Protein AF-A0A1Q7T8R7-F1 (afdb_monomer_lite)

Radius of gyration: 14.57 Å; chains: 1; bounding box: 33×24×45 Å

pLDDT: mean 87.61, std 11.41, range [55.28, 97.5]

Sequence (83 aa):
MAYLVVIFGFMGLYLLNAHGTAVHLTWDEALVLSVSSFHGRGFLLQNVTLGDAFVRLAAAEAVLGLLIEVSLISTFTQRFFGK

Structure (mmCIF, N/CA/C/O backbone):
data_AF-A0A1Q7T8R7-F1
#
_entry.id   AF-A0A1Q7T8R7-F1
#
loop_
_atom_site.group_PDB
_atom_site.id
_atom_site.type_symbol
_atom_site.label_atom_id
_atom_site.label_alt_id
_atom_site.label_comp_id
_atom_site.label_asym_id
_atom_site.label_entity_id
_atom_site.label_seq_id
_atom_site.pdbx_PDB_ins_code
_atom_site.Cartn_x
_atom_site.Cartn_y
_ato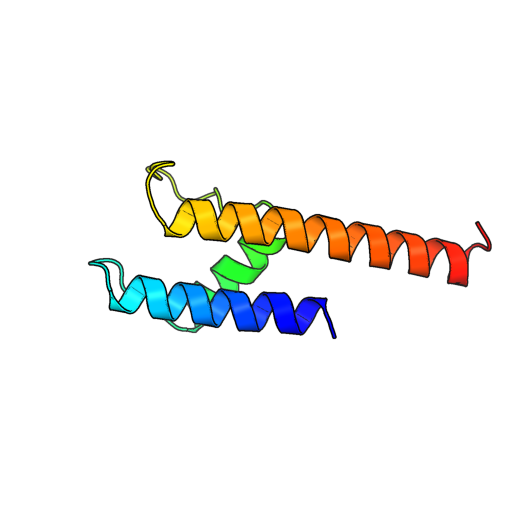m_site.Cartn_z
_atom_site.occupancy
_atom_site.B_iso_or_equiv
_atom_site.auth_seq_id
_atom_site.auth_comp_id
_atom_site.auth_asym_id
_atom_site.auth_atom_id
_atom_site.pdbx_PDB_model_num
ATOM 1 N N . MET A 1 1 ? -12.723 -7.372 3.618 1.00 86.81 1 MET A N 1
ATOM 2 C CA . MET A 1 1 ? -12.815 -7.432 2.142 1.00 86.81 1 MET A CA 1
ATOM 3 C C . MET A 1 1 ? -12.063 -6.295 1.473 1.00 86.81 1 MET A C 1
ATOM 5 O O . MET A 1 1 ? -11.201 -6.610 0.672 1.00 86.81 1 MET A O 1
ATOM 9 N N . ALA A 1 2 ? -12.291 -5.026 1.844 1.00 93.44 2 ALA A N 1
ATOM 10 C CA . ALA A 1 2 ? -11.567 -3.876 1.274 1.00 93.44 2 ALA A CA 1
ATOM 11 C C . ALA A 1 2 ? -10.035 -4.062 1.219 1.00 93.44 2 ALA A C 1
ATOM 13 O O . ALA A 1 2 ? -9.449 -3.870 0.165 1.00 93.44 2 ALA A O 1
ATOM 14 N N . TYR A 1 3 ? -9.418 -4.542 2.306 1.00 94.25 3 TYR A N 1
ATOM 15 C CA . TYR A 1 3 ? -7.983 -4.860 2.364 1.00 94.25 3 TYR A CA 1
ATOM 16 C C . TYR A 1 3 ? -7.521 -5.807 1.240 1.00 94.25 3 TYR A C 1
ATOM 18 O O . TYR A 1 3 ? -6.629 -5.474 0.470 1.00 94.25 3 TYR A O 1
ATOM 26 N N . LEU A 1 4 ? -8.177 -6.966 1.099 1.00 96.62 4 LEU A N 1
ATOM 27 C CA . LEU A 1 4 ? -7.825 -7.961 0.079 1.00 96.62 4 LEU A CA 1
ATOM 28 C C . LEU A 1 4 ? -8.096 -7.447 -1.337 1.00 96.62 4 LEU A C 1
ATOM 30 O O . LEU A 1 4 ? -7.312 -7.709 -2.239 1.00 96.62 4 LEU A O 1
ATOM 34 N N . VAL A 1 5 ? -9.191 -6.705 -1.529 1.00 97.50 5 VAL A N 1
ATOM 35 C CA . VAL A 1 5 ? -9.530 -6.110 -2.829 1.00 97.50 5 VAL A CA 1
ATOM 36 C C . VAL A 1 5 ? -8.468 -5.103 -3.259 1.00 97.50 5 VAL A C 1
ATOM 38 O O . VAL A 1 5 ? -8.072 -5.120 -4.419 1.00 97.50 5 VAL A O 1
ATOM 41 N N . VAL A 1 6 ? -7.984 -4.260 -2.341 1.00 97.44 6 VAL A N 1
ATOM 42 C CA . VAL A 1 6 ? -6.902 -3.318 -2.646 1.00 97.44 6 VAL A CA 1
ATOM 43 C C . VAL A 1 6 ? -5.619 -4.075 -2.969 1.00 97.44 6 VAL A C 1
ATOM 45 O O . VAL A 1 6 ? -5.076 -3.847 -4.040 1.00 97.44 6 VAL A O 1
ATOM 48 N N . ILE A 1 7 ? -5.200 -5.039 -2.143 1.00 97.31 7 ILE A N 1
ATOM 49 C CA . ILE A 1 7 ? -3.961 -5.792 -2.399 1.00 97.31 7 ILE A CA 1
ATOM 50 C C . ILE A 1 7 ? -3.993 -6.507 -3.754 1.00 97.31 7 ILE A C 1
ATOM 52 O O . ILE A 1 7 ? -3.126 -6.306 -4.599 1.00 97.31 7 ILE A O 1
ATOM 56 N N . PHE A 1 8 ? -5.011 -7.328 -4.017 1.00 97.44 8 PHE A N 1
ATOM 57 C CA . PHE A 1 8 ? -5.056 -8.075 -5.277 1.00 97.44 8 PHE A CA 1
ATOM 58 C C . PHE A 1 8 ? -5.344 -7.174 -6.485 1.00 97.44 8 PHE A C 1
ATOM 60 O O . PHE A 1 8 ? -4.862 -7.446 -7.584 1.00 97.44 8 PHE A O 1
ATOM 67 N N . GLY A 1 9 ? -6.087 -6.081 -6.290 1.00 96.94 9 GLY A N 1
ATOM 68 C CA . GLY A 1 9 ? -6.314 -5.078 -7.326 1.00 96.94 9 GLY A CA 1
ATOM 69 C C . GLY A 1 9 ? -5.017 -4.387 -7.742 1.00 96.94 9 GLY A C 1
ATOM 70 O O . GLY A 1 9 ? -4.700 -4.342 -8.930 1.00 96.94 9 GLY A O 1
ATOM 71 N N . PHE A 1 10 ? -4.234 -3.900 -6.779 1.00 96.00 10 PHE A N 1
ATOM 72 C CA . PHE A 1 10 ? -2.963 -3.229 -7.047 1.00 96.00 10 PHE A CA 1
ATOM 73 C C . PHE A 1 10 ? -1.876 -4.192 -7.526 1.00 96.00 10 PHE A C 1
ATOM 75 O O . PHE A 1 10 ? -1.167 -3.845 -8.466 1.00 96.00 10 PHE A O 1
ATOM 82 N N . MET A 1 11 ? -1.816 -5.426 -7.011 1.00 95.31 11 MET A N 1
ATOM 83 C CA . MET A 1 11 ? -1.006 -6.506 -7.598 1.00 95.31 11 MET A CA 1
ATOM 84 C C . MET A 1 11 ? -1.276 -6.644 -9.106 1.00 95.31 11 MET A C 1
ATOM 86 O O . MET A 1 11 ? -0.342 -6.671 -9.906 1.00 95.31 11 MET A O 1
ATOM 90 N N . GLY A 1 12 ? -2.551 -6.691 -9.509 1.00 94.50 12 GLY A N 1
ATOM 91 C CA . GLY A 1 12 ? -2.933 -6.748 -10.919 1.00 94.50 12 GLY A CA 1
ATOM 92 C C . GLY A 1 12 ? -2.474 -5.518 -11.706 1.00 94.50 12 GLY A C 1
ATOM 93 O O . GLY A 1 12 ? -1.925 -5.654 -12.797 1.00 94.50 12 GLY A O 1
ATOM 94 N N . LEU A 1 13 ? -2.635 -4.317 -11.144 1.00 93.69 13 LEU A N 1
ATOM 95 C CA . LEU A 1 13 ? -2.181 -3.074 -11.777 1.00 93.69 13 LEU A CA 1
ATOM 96 C C . LEU A 1 13 ? -0.656 -3.026 -11.950 1.00 93.69 13 LEU A C 1
ATOM 98 O O . LEU A 1 13 ? -0.189 -2.564 -12.990 1.00 93.69 13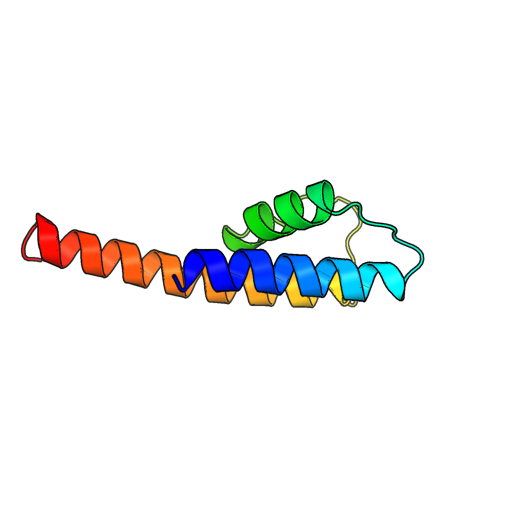 LEU A O 1
ATOM 102 N N . TYR A 1 14 ? 0.117 -3.540 -10.991 1.00 91.56 14 TYR A N 1
ATOM 103 C CA . TYR A 1 14 ? 1.571 -3.654 -11.114 1.00 91.56 14 TYR A CA 1
ATOM 104 C C . TYR A 1 14 ? 1.988 -4.619 -12.216 1.00 91.56 14 TYR A C 1
ATOM 106 O O . TYR A 1 14 ? 2.864 -4.280 -13.006 1.00 91.56 14 TYR A O 1
ATOM 114 N N . LEU A 1 15 ? 1.333 -5.779 -12.324 1.00 92.00 15 LEU A N 1
ATOM 115 C CA . LEU A 1 15 ? 1.596 -6.728 -13.408 1.00 92.00 15 LEU A CA 1
ATOM 116 C C . LEU A 1 15 ? 1.274 -6.120 -14.777 1.00 92.00 15 LEU A C 1
ATOM 118 O O . LEU A 1 15 ? 2.071 -6.225 -15.707 1.00 92.00 15 LEU A O 1
ATOM 122 N N . LEU A 1 16 ? 0.143 -5.420 -14.899 1.00 89.88 16 LEU A N 1
ATOM 123 C CA . LEU A 1 16 ? -0.226 -4.727 -16.136 1.00 89.88 16 LEU A CA 1
ATOM 124 C C . LEU A 1 16 ? 0.771 -3.618 -16.500 1.00 89.88 16 LEU A C 1
ATOM 126 O O . LEU A 1 16 ? 1.093 -3.451 -17.675 1.00 89.88 16 LEU A O 1
ATOM 130 N N . ASN A 1 17 ? 1.282 -2.879 -15.511 1.00 85.31 17 ASN A N 1
ATOM 131 C CA . ASN A 1 17 ? 2.300 -1.853 -15.738 1.00 85.31 17 ASN A CA 1
ATOM 132 C C . ASN A 1 17 ? 3.656 -2.468 -16.137 1.00 85.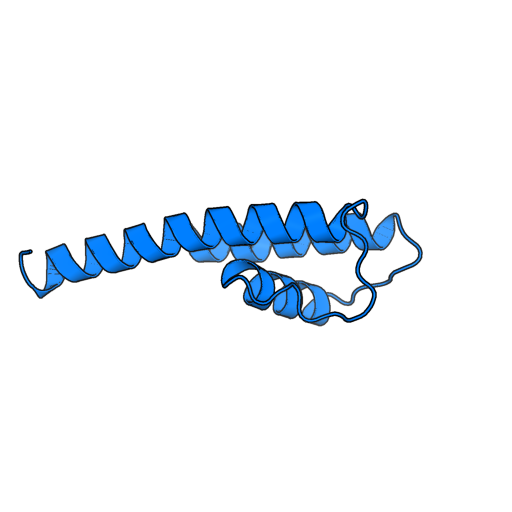31 17 ASN A C 1
ATOM 134 O O . ASN A 1 17 ? 4.321 -1.965 -17.043 1.00 85.31 17 ASN A O 1
ATOM 138 N N . ALA A 1 18 ? 4.024 -3.602 -15.535 1.00 81.38 18 ALA A N 1
ATOM 139 C CA . ALA A 1 18 ? 5.234 -4.356 -15.858 1.00 81.38 18 ALA A CA 1
ATOM 140 C C . ALA A 1 18 ? 5.225 -4.870 -17.307 1.00 81.38 18 ALA A C 1
ATOM 142 O O . ALA A 1 18 ? 6.199 -4.704 -18.033 1.00 81.38 18 ALA A O 1
ATOM 143 N N . HIS A 1 19 ? 4.094 -5.399 -17.787 1.00 71.44 19 HIS A N 1
ATOM 144 C CA . HIS A 1 19 ? 3.969 -5.870 -19.173 1.00 71.44 19 HIS A CA 1
ATOM 145 C C . HIS A 1 19 ? 4.191 -4.776 -20.233 1.00 71.44 19 HIS A C 1
ATOM 147 O O . HIS A 1 19 ? 4.571 -5.090 -21.360 1.00 71.44 19 HIS A O 1
ATOM 153 N N . GLY A 1 20 ? 3.947 -3.506 -19.894 1.00 64.56 20 GLY A N 1
ATOM 154 C CA . GLY A 1 20 ? 4.151 -2.362 -20.788 1.00 64.56 20 GLY A CA 1
ATOM 155 C C . GLY A 1 20 ? 5.529 -1.704 -20.686 1.00 64.56 20 GLY A C 1
ATOM 156 O O . GLY A 1 20 ? 5.789 -0.741 -21.407 1.00 64.56 20 GLY A O 1
ATOM 157 N N . THR A 1 21 ? 6.403 -2.176 -19.794 1.00 67.19 21 THR A N 1
ATOM 158 C CA . THR A 1 21 ? 7.711 -1.567 -19.515 1.00 67.19 21 THR A CA 1
ATOM 159 C C . THR A 1 21 ? 8.843 -2.593 -19.636 1.00 67.19 21 THR A C 1
ATOM 161 O O . THR A 1 21 ? 8.620 -3.790 -19.788 1.00 67.19 21 THR A O 1
ATOM 164 N N . ALA A 1 22 ? 10.098 -2.134 -19.595 1.00 61.75 22 ALA A N 1
ATOM 165 C CA . ALA A 1 22 ? 11.257 -3.034 -19.579 1.00 61.75 22 ALA A CA 1
ATOM 166 C C . ALA A 1 22 ? 11.387 -3.826 -18.259 1.00 61.75 22 ALA A C 1
ATOM 168 O O . ALA A 1 22 ? 12.188 -4.755 -18.177 1.00 61.75 22 ALA A O 1
ATOM 169 N N . VAL A 1 23 ? 10.611 -3.469 -17.230 1.00 68.56 23 VAL A N 1
ATOM 170 C CA . VAL A 1 23 ? 10.620 -4.116 -15.917 1.00 68.56 23 VAL A CA 1
ATOM 171 C C . VAL A 1 23 ? 9.649 -5.288 -15.944 1.00 68.56 23 VAL A C 1
ATOM 173 O O . VAL A 1 23 ? 8.444 -5.097 -16.052 1.00 68.56 23 VAL A O 1
ATOM 176 N N . HIS A 1 24 ? 10.167 -6.507 -15.840 1.00 76.94 24 HIS A N 1
ATOM 177 C CA . HIS A 1 24 ? 9.338 -7.697 -15.665 1.00 76.94 24 HIS A CA 1
ATOM 178 C C . HIS A 1 24 ? 9.181 -7.972 -14.171 1.00 76.94 24 HIS A C 1
ATOM 180 O O . HIS A 1 24 ? 10.180 -8.169 -13.488 1.00 76.94 24 HIS A O 1
ATOM 186 N N . LEU A 1 25 ? 7.938 -7.978 -13.688 1.00 83.88 25 LEU A N 1
ATOM 187 C CA . LEU A 1 25 ? 7.585 -8.450 -12.350 1.00 83.88 25 LEU A CA 1
ATOM 188 C C . LEU A 1 25 ? 6.984 -9.846 -12.453 1.00 83.88 25 LEU A C 1
ATOM 190 O O . LEU A 1 25 ? 6.065 -10.073 -13.248 1.00 83.88 25 LEU A O 1
ATOM 194 N N . THR A 1 26 ? 7.453 -10.767 -11.619 1.00 91.50 26 THR A N 1
ATOM 195 C CA . THR A 1 26 ? 6.722 -12.011 -11.377 1.00 91.50 26 THR A CA 1
ATOM 196 C C . THR A 1 26 ? 5.483 -11.738 -10.517 1.00 91.50 26 THR A C 1
ATOM 198 O O . THR A 1 26 ? 5.333 -10.689 -9.884 1.00 91.50 26 THR A O 1
ATOM 201 N N . TRP A 1 27 ? 4.537 -12.680 -10.502 1.00 92.56 27 TRP A N 1
ATOM 202 C CA . TRP A 1 27 ? 3.296 -12.525 -9.736 1.00 92.56 27 TRP A CA 1
ATOM 203 C C . TRP A 1 27 ? 3.552 -12.405 -8.226 1.00 92.56 27 TRP A C 1
ATOM 205 O O . TRP A 1 27 ? 2.837 -11.674 -7.542 1.00 92.56 27 TRP A O 1
ATOM 215 N N . ASP A 1 28 ? 4.567 -13.096 -7.706 1.00 94.81 28 ASP A N 1
ATOM 216 C CA . ASP A 1 28 ? 4.938 -13.069 -6.294 1.00 94.81 28 ASP A CA 1
ATOM 217 C C . ASP A 1 28 ? 5.644 -11.760 -5.925 1.00 94.81 28 ASP A C 1
ATOM 219 O O . ASP A 1 28 ? 5.310 -11.164 -4.901 1.00 94.81 28 ASP A O 1
ATOM 223 N N . GLU A 1 29 ? 6.515 -11.239 -6.793 1.00 91.56 29 GLU A N 1
ATOM 224 C CA . GLU A 1 29 ? 7.120 -9.914 -6.624 1.00 91.56 29 GLU A CA 1
ATOM 225 C C . GLU A 1 29 ? 6.056 -8.809 -6.631 1.00 91.56 29 GLU A C 1
ATOM 227 O O . GLU A 1 29 ? 6.089 -7.917 -5.785 1.00 91.56 29 GLU A O 1
ATOM 232 N N . ALA A 1 30 ? 5.067 -8.885 -7.529 1.00 92.00 30 ALA A N 1
ATOM 233 C CA . ALA A 1 30 ? 3.970 -7.918 -7.591 1.00 92.00 30 ALA A CA 1
ATOM 234 C C . ALA A 1 30 ? 3.081 -7.958 -6.339 1.00 92.00 30 ALA A C 1
ATOM 236 O O . ALA A 1 30 ? 2.624 -6.915 -5.863 1.00 92.00 30 ALA A O 1
ATOM 237 N N . LEU A 1 31 ? 2.855 -9.150 -5.780 1.00 94.88 31 LEU A N 1
ATOM 238 C CA . LEU A 1 31 ? 2.121 -9.308 -4.529 1.00 94.88 31 LEU A CA 1
ATOM 239 C C . LEU A 1 31 ? 2.906 -8.729 -3.345 1.00 94.88 31 LEU A C 1
ATOM 241 O O . LEU A 1 31 ? 2.346 -7.976 -2.549 1.00 94.88 31 LEU A O 1
ATOM 245 N N . VAL A 1 32 ? 4.201 -9.041 -3.237 1.00 93.44 32 VAL A N 1
ATOM 246 C CA . VAL A 1 32 ? 5.082 -8.493 -2.191 1.00 93.44 32 VAL A CA 1
ATOM 247 C C . VAL A 1 32 ? 5.178 -6.973 -2.303 1.00 93.44 32 VAL A C 1
ATOM 249 O O . VAL A 1 32 ? 5.134 -6.282 -1.280 1.00 93.44 32 VAL A O 1
ATOM 252 N N . LEU A 1 33 ? 5.253 -6.445 -3.528 1.00 91.06 33 LEU A N 1
ATOM 253 C CA . LEU A 1 33 ? 5.249 -5.013 -3.795 1.00 91.06 33 LEU A CA 1
ATOM 254 C C . LEU A 1 33 ? 3.948 -4.371 -3.315 1.00 91.06 33 LEU A C 1
ATOM 256 O O . LEU A 1 33 ? 4.018 -3.415 -2.554 1.00 91.06 33 LEU A O 1
ATOM 260 N N . SER A 1 34 ? 2.785 -4.918 -3.677 1.00 94.62 34 SER A N 1
ATOM 261 C CA . SER A 1 34 ? 1.485 -4.399 -3.231 1.00 94.62 34 SER A CA 1
ATOM 262 C C . SER A 1 34 ? 1.342 -4.422 -1.708 1.00 94.62 34 SER A C 1
ATOM 264 O O . SER A 1 34 ? 1.041 -3.401 -1.093 1.00 94.62 34 SER A O 1
ATOM 266 N N . VAL A 1 35 ? 1.682 -5.536 -1.052 1.00 95.56 35 VAL A N 1
ATOM 267 C CA . VAL A 1 35 ? 1.669 -5.613 0.419 1.00 95.56 35 VAL A CA 1
ATOM 268 C C . VAL A 1 35 ? 2.604 -4.567 1.034 1.00 95.56 35 VAL A C 1
ATOM 270 O O . VAL A 1 35 ? 2.235 -3.900 2.000 1.00 95.56 35 VAL A O 1
ATOM 273 N N . SER A 1 36 ? 3.803 -4.383 0.484 1.00 93.31 36 SER A N 1
ATOM 274 C CA . SER A 1 36 ? 4.763 -3.391 0.979 1.00 93.31 36 SER A CA 1
ATOM 275 C C . SER A 1 36 ? 4.262 -1.957 0.770 1.00 93.31 36 SER A C 1
ATOM 277 O O . SER A 1 36 ? 4.297 -1.146 1.698 1.00 93.31 36 SER A O 1
ATOM 279 N N . SER A 1 37 ? 3.764 -1.644 -0.426 1.00 92.81 37 SER A N 1
ATOM 280 C CA . SER A 1 37 ? 3.212 -0.345 -0.823 1.00 92.81 37 SER A CA 1
ATOM 281 C C . SER A 1 37 ? 1.991 0.046 -0.001 1.00 92.81 37 SER A C 1
ATOM 283 O O . SER A 1 37 ? 1.941 1.176 0.476 1.00 92.81 37 SER A O 1
ATOM 285 N N . PHE A 1 38 ? 1.071 -0.887 0.256 1.00 95.81 38 PHE A N 1
ATOM 286 C CA . PHE A 1 38 ? -0.125 -0.672 1.075 1.00 95.81 38 PHE A CA 1
ATOM 287 C C . PHE A 1 38 ? 0.197 -0.059 2.447 1.00 95.81 38 PHE A C 1
ATOM 289 O O . PHE A 1 38 ? -0.507 0.834 2.907 1.00 95.81 38 PHE A O 1
ATOM 296 N N . HIS A 1 39 ? 1.303 -0.481 3.067 1.00 93.75 39 HIS A N 1
ATOM 297 C CA . HIS A 1 39 ? 1.750 0.011 4.377 1.00 93.75 39 HIS A CA 1
ATOM 298 C C . HIS A 1 39 ? 2.750 1.183 4.270 1.00 93.75 39 HIS A C 1
ATOM 300 O O . HIS A 1 39 ? 3.481 1.475 5.220 1.00 93.75 39 HIS A O 1
ATOM 306 N N . GLY A 1 40 ? 2.866 1.817 3.097 1.00 86.62 40 GLY A N 1
ATOM 307 C CA . GLY A 1 40 ? 3.789 2.926 2.838 1.00 86.62 40 GLY A CA 1
ATOM 308 C C . GLY A 1 40 ? 5.266 2.526 2.722 1.00 86.62 40 GLY A C 1
ATOM 309 O O . GLY A 1 40 ? 6.138 3.390 2.771 1.00 86.62 40 GLY A O 1
ATOM 310 N N . ARG A 1 41 ? 5.571 1.231 2.566 1.00 81.94 41 ARG A N 1
ATOM 311 C CA . ARG A 1 41 ? 6.940 0.680 2.485 1.00 81.94 41 ARG A CA 1
ATOM 312 C C . ARG A 1 41 ? 7.354 0.261 1.073 1.00 81.94 41 ARG A C 1
ATOM 314 O O . ARG A 1 41 ? 8.449 -0.251 0.887 1.00 81.94 41 ARG A O 1
ATOM 321 N N . GLY A 1 42 ? 6.517 0.496 0.066 1.00 66.75 42 GL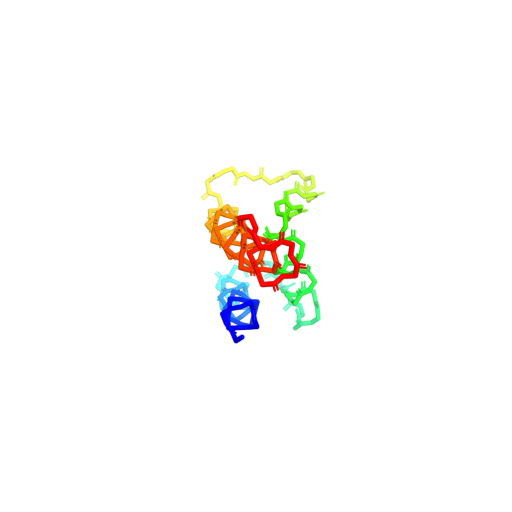Y A N 1
ATOM 322 C CA . GLY A 1 42 ? 6.837 0.204 -1.339 1.00 66.75 42 GLY A CA 1
ATOM 323 C C . GLY A 1 42 ? 7.991 1.041 -1.907 1.00 66.75 42 GLY A C 1
ATOM 324 O O . GLY A 1 42 ? 8.602 0.666 -2.900 1.00 66.75 42 GLY A O 1
ATOM 325 N N . PHE A 1 43 ? 8.349 2.147 -1.247 1.00 65.12 43 PHE A N 1
ATOM 326 C CA . PHE A 1 43 ? 9.413 3.070 -1.666 1.00 65.12 43 PHE A CA 1
ATOM 327 C C . PHE A 1 43 ? 10.846 2.563 -1.401 1.00 65.12 43 PHE A C 1
ATOM 329 O O . PHE A 1 43 ? 11.796 3.331 -1.516 1.00 65.12 43 PHE A O 1
ATOM 336 N N . LEU A 1 44 ? 11.023 1.294 -1.016 1.00 59.72 44 LEU A N 1
ATOM 337 C CA . LEU A 1 44 ? 12.323 0.726 -0.631 1.00 59.72 44 LEU A CA 1
ATOM 338 C C . LEU A 1 44 ? 13.256 0.413 -1.814 1.00 59.72 44 LEU A C 1
ATOM 340 O O . LEU A 1 44 ? 14.420 0.079 -1.594 1.00 59.72 44 LEU A O 1
ATOM 344 N N . LEU A 1 45 ? 12.784 0.525 -3.057 1.00 60.56 45 LEU A N 1
ATOM 345 C CA . LEU A 1 45 ? 13.631 0.352 -4.234 1.00 60.56 45 LEU A CA 1
ATOM 346 C C . LEU A 1 45 ? 14.500 1.609 -4.422 1.00 60.56 45 LEU A C 1
ATOM 348 O O . LEU A 1 45 ? 14.004 2.711 -4.653 1.00 60.56 45 LEU A O 1
ATOM 352 N N . GLN A 1 46 ? 15.818 1.459 -4.285 1.00 55.28 46 GLN A N 1
ATOM 353 C CA . GLN A 1 46 ? 16.772 2.528 -4.586 1.00 55.28 46 GLN A CA 1
ATOM 354 C C . GLN A 1 46 ? 16.747 2.828 -6.100 1.00 55.28 46 GLN A C 1
ATOM 356 O O . GLN A 1 46 ? 16.632 1.908 -6.904 1.00 55.28 46 GLN A O 1
ATOM 361 N N . ASN A 1 47 ? 16.866 4.107 -6.483 1.00 65.50 47 ASN A N 1
ATOM 362 C CA . ASN A 1 47 ? 16.825 4.640 -7.867 1.00 65.50 47 ASN A CA 1
ATOM 363 C C . ASN A 1 47 ? 15.442 4.812 -8.514 1.00 65.50 47 ASN A C 1
ATOM 365 O O . ASN A 1 47 ? 15.295 4.787 -9.735 1.00 65.50 47 ASN A O 1
ATOM 369 N N . VAL A 1 48 ? 14.426 5.057 -7.701 1.00 68.75 48 VAL A N 1
ATOM 370 C CA . VAL A 1 48 ? 13.063 5.266 -8.174 1.00 68.75 48 VAL A CA 1
ATOM 371 C C . VAL A 1 48 ? 12.810 6.737 -8.542 1.00 68.75 48 VAL A C 1
ATOM 373 O O . VAL A 1 48 ? 13.054 7.643 -7.744 1.00 68.75 48 VAL A O 1
ATOM 376 N N . THR A 1 49 ? 12.301 6.993 -9.752 1.00 76.75 49 THR A N 1
ATOM 377 C CA . THR A 1 49 ? 11.965 8.354 -10.211 1.00 76.75 49 THR A CA 1
ATOM 378 C C . THR A 1 49 ? 10.489 8.666 -9.949 1.00 76.75 49 THR A C 1
ATOM 380 O O . THR A 1 49 ? 9.619 7.892 -10.322 1.00 76.75 49 THR A O 1
ATOM 383 N N . LEU A 1 50 ? 10.162 9.824 -9.359 1.00 76.06 50 LEU A N 1
ATOM 384 C CA . LEU A 1 50 ? 8.761 10.219 -9.075 1.00 76.06 50 LEU A CA 1
ATOM 385 C C . LEU A 1 50 ? 7.881 10.354 -10.339 1.00 76.06 50 LEU A C 1
ATOM 387 O O . LEU A 1 50 ? 6.650 10.413 -10.264 1.00 76.06 50 LEU A O 1
ATOM 391 N N . GLY A 1 51 ? 8.515 10.451 -11.511 1.00 74.06 51 GLY A N 1
ATOM 392 C CA . GLY A 1 51 ? 7.842 10.445 -12.807 1.00 74.06 51 GLY A CA 1
ATOM 393 C C . GLY A 1 51 ? 7.314 9.071 -13.218 1.00 74.06 51 GLY A C 1
ATOM 394 O O . GLY A 1 51 ? 6.411 9.010 -14.048 1.00 74.06 51 GLY A O 1
ATOM 395 N N . ASP A 1 52 ? 7.839 7.999 -12.628 1.00 81.69 52 ASP A N 1
ATOM 396 C CA . ASP A 1 52 ? 7.490 6.629 -12.972 1.00 81.69 52 ASP A CA 1
ATOM 397 C C . ASP A 1 52 ? 6.064 6.283 -12.508 1.00 81.69 52 ASP A C 1
ATOM 399 O O . ASP A 1 52 ? 5.632 6.590 -11.389 1.00 81.69 52 ASP A O 1
ATOM 403 N N . ALA A 1 53 ? 5.317 5.637 -13.402 1.00 83.25 53 ALA A N 1
ATOM 404 C CA . ALA A 1 53 ? 3.961 5.177 -13.157 1.00 83.25 53 ALA A CA 1
ATOM 405 C C . ALA A 1 53 ? 3.897 4.215 -11.960 1.00 83.25 53 ALA A C 1
ATOM 407 O O . ALA A 1 53 ? 2.944 4.295 -11.182 1.00 83.25 53 ALA A O 1
ATOM 408 N N . PHE A 1 54 ? 4.932 3.389 -11.754 1.00 83.56 54 PHE A N 1
ATOM 409 C CA . PHE A 1 54 ? 5.031 2.482 -10.605 1.00 83.56 54 PHE A CA 1
ATOM 410 C C . PHE A 1 54 ? 4.943 3.213 -9.265 1.00 83.56 54 PHE A C 1
ATOM 412 O O . PHE A 1 54 ? 4.250 2.780 -8.345 1.00 83.56 54 PHE A O 1
ATOM 419 N N . VAL A 1 55 ? 5.603 4.361 -9.169 1.00 85.50 55 VAL A N 1
ATOM 420 C CA . VAL A 1 55 ? 5.711 5.150 -7.934 1.00 85.50 55 VAL A CA 1
ATOM 421 C C . VAL A 1 55 ? 4.417 5.847 -7.616 1.00 85.50 55 VAL A C 1
ATOM 423 O O . VAL A 1 55 ? 3.983 5.879 -6.469 1.00 85.50 55 VAL A O 1
ATOM 426 N N . ARG A 1 56 ? 3.787 6.404 -8.648 1.00 88.50 56 ARG A N 1
ATOM 427 C CA . ARG A 1 56 ? 2.487 7.060 -8.524 1.00 88.50 56 ARG A CA 1
ATOM 428 C C . ARG A 1 56 ? 1.430 6.057 -8.082 1.00 88.50 56 ARG A C 1
ATOM 430 O O . ARG A 1 56 ? 0.618 6.376 -7.219 1.00 88.50 56 ARG A O 1
ATOM 437 N N . LEU A 1 57 ? 1.487 4.842 -8.628 1.00 90.88 57 LEU A N 1
ATOM 438 C CA . LEU A 1 57 ? 0.601 3.754 -8.244 1.00 90.88 57 LEU A CA 1
ATOM 439 C C . LEU A 1 57 ? 0.852 3.309 -6.793 1.00 90.88 57 LEU A C 1
ATOM 441 O O . LEU A 1 57 ? -0.097 3.244 -6.020 1.00 90.88 57 LEU A O 1
ATOM 445 N N . ALA A 1 58 ? 2.110 3.113 -6.387 1.00 90.88 58 ALA A N 1
ATOM 446 C CA . ALA A 1 58 ? 2.470 2.791 -5.000 1.00 90.88 58 ALA A CA 1
ATOM 447 C C . ALA A 1 58 ? 2.064 3.872 -3.994 1.00 90.88 58 ALA A C 1
ATOM 449 O O . ALA A 1 58 ? 1.565 3.561 -2.916 1.00 90.88 58 ALA A O 1
ATOM 450 N N . ALA A 1 59 ? 2.221 5.147 -4.350 1.00 92.06 59 ALA A N 1
ATOM 451 C CA . ALA A 1 59 ? 1.781 6.252 -3.509 1.00 92.06 59 ALA A CA 1
ATOM 452 C C . ALA A 1 59 ? 0.253 6.273 -3.347 1.00 92.06 59 ALA A C 1
ATOM 454 O O . ALA A 1 59 ? -0.242 6.473 -2.239 1.00 92.06 59 ALA A O 1
ATOM 455 N N . ALA A 1 60 ? -0.497 6.030 -4.427 1.00 93.94 60 ALA A N 1
ATOM 456 C CA . ALA A 1 60 ? -1.951 5.920 -4.360 1.00 93.94 60 ALA A CA 1
ATOM 457 C C . ALA A 1 60 ? -2.393 4.722 -3.502 1.00 93.94 60 ALA A C 1
ATOM 459 O O . ALA A 1 60 ? -3.306 4.858 -2.686 1.00 93.94 60 ALA A O 1
ATOM 460 N N . GLU A 1 61 ? -1.719 3.577 -3.641 1.00 95.75 61 GLU A N 1
ATOM 461 C CA . GLU A 1 61 ? -1.976 2.392 -2.821 1.00 95.75 61 GLU A CA 1
ATOM 462 C C . GLU A 1 61 ? -1.743 2.667 -1.337 1.00 95.75 61 GLU A C 1
ATOM 464 O O . GLU A 1 61 ? -2.601 2.349 -0.521 1.00 95.75 61 GLU A O 1
ATOM 469 N N . ALA A 1 62 ? -0.625 3.310 -0.990 1.00 95.25 62 ALA A N 1
ATOM 470 C CA . ALA A 1 62 ? -0.282 3.645 0.388 1.00 95.25 62 ALA A CA 1
ATOM 471 C C . ALA A 1 62 ? -1.335 4.549 1.047 1.00 95.25 62 ALA A C 1
ATOM 473 O O . ALA A 1 62 ? -1.707 4.345 2.201 1.00 95.25 62 ALA A O 1
ATOM 474 N N . VAL A 1 63 ? -1.853 5.541 0.313 1.00 96.19 63 VAL A N 1
ATOM 475 C CA . VAL A 1 63 ? -2.912 6.430 0.818 1.00 96.19 63 VAL A CA 1
ATOM 476 C C . VAL A 1 63 ? -4.207 5.654 1.060 1.00 96.19 63 VAL A C 1
ATOM 478 O O . VAL A 1 63 ? -4.830 5.809 2.110 1.00 96.19 63 VAL A O 1
ATOM 481 N N . LEU A 1 64 ? -4.612 4.796 0.118 1.00 96.69 64 LEU A N 1
ATOM 482 C CA . LEU A 1 64 ? -5.793 3.945 0.292 1.00 96.69 64 LEU A CA 1
ATOM 483 C C . LEU A 1 64 ? -5.609 2.945 1.438 1.00 96.69 64 LEU A C 1
ATOM 485 O O . LEU A 1 64 ? -6.543 2.725 2.212 1.00 96.69 64 LEU A O 1
ATOM 489 N N . GLY A 1 65 ? -4.411 2.377 1.570 1.00 96.50 65 GLY A N 1
ATOM 490 C CA . GLY A 1 65 ? -4.060 1.458 2.639 1.00 96.50 65 GLY A CA 1
ATOM 491 C C . GLY A 1 65 ? -4.184 2.107 4.006 1.00 96.50 65 GLY A C 1
ATOM 492 O O . GLY A 1 65 ? -4.909 1.592 4.854 1.00 96.50 65 GLY A O 1
ATOM 493 N N . LEU A 1 66 ? -3.630 3.310 4.173 1.00 96.44 66 LEU A N 1
ATOM 494 C CA . LEU A 1 66 ? -3.763 4.091 5.401 1.00 96.44 66 LEU A CA 1
ATOM 495 C C . LEU A 1 66 ? -5.231 4.368 5.770 1.00 96.44 66 LEU A C 1
ATOM 497 O O . LEU A 1 66 ? -5.616 4.229 6.932 1.00 96.44 66 LEU A O 1
ATOM 501 N N . LEU A 1 67 ? -6.074 4.738 4.799 1.00 97.25 67 LEU A N 1
ATOM 502 C CA . LEU A 1 67 ? -7.503 4.973 5.048 1.00 97.25 67 LEU A CA 1
ATOM 503 C C . LEU A 1 67 ? -8.213 3.704 5.533 1.00 97.25 67 LEU A C 1
ATOM 505 O O . LEU A 1 67 ? -9.021 3.756 6.466 1.00 97.25 67 LEU A O 1
ATOM 509 N N . ILE A 1 68 ? -7.905 2.559 4.921 1.00 97.19 68 ILE A N 1
ATOM 510 C CA . ILE A 1 68 ? -8.444 1.260 5.333 1.00 97.19 68 ILE A CA 1
ATOM 511 C C . ILE A 1 68 ? -7.941 0.890 6.730 1.00 97.19 68 ILE A C 1
ATOM 513 O O . ILE A 1 68 ? -8.747 0.492 7.569 1.00 97.19 68 ILE A O 1
ATOM 517 N N . GLU A 1 69 ? -6.648 1.049 7.009 1.00 96.75 69 GLU A N 1
ATOM 518 C CA . GLU A 1 69 ? -6.053 0.756 8.315 1.00 96.75 69 GLU A CA 1
ATOM 519 C C . GLU A 1 69 ? -6.688 1.584 9.426 1.00 96.75 69 GLU A C 1
ATOM 521 O O . GLU A 1 69 ? -7.166 1.017 10.407 1.00 96.75 69 GLU A O 1
ATOM 526 N N . VAL A 1 70 ? -6.772 2.907 9.260 1.00 96.81 70 VAL A N 1
ATOM 527 C CA . VAL A 1 70 ? -7.390 3.796 10.255 1.00 96.81 70 VAL A CA 1
ATOM 528 C C . VAL A 1 70 ? -8.856 3.425 10.474 1.00 96.81 70 VAL A C 1
ATOM 530 O O . VAL A 1 70 ? -9.311 3.381 11.617 1.00 96.81 70 VAL A O 1
ATOM 533 N N . SER A 1 71 ? -9.587 3.084 9.409 1.00 97.06 71 SER A N 1
ATOM 534 C CA . SER A 1 71 ? -10.982 2.637 9.514 1.00 97.06 71 SER A CA 1
ATOM 535 C C . SER A 1 71 ? -11.108 1.331 10.304 1.00 97.06 71 SER A C 1
ATOM 537 O O . SER A 1 71 ? -11.981 1.207 11.164 1.00 97.06 71 SER A O 1
ATOM 539 N N . LEU A 1 72 ? -10.228 0.357 10.050 1.00 95.31 72 LEU A N 1
ATOM 540 C CA . LEU A 1 72 ? -10.211 -0.926 10.757 1.00 95.31 72 LEU A CA 1
ATOM 541 C C . LEU A 1 72 ? -9.797 -0.763 12.221 1.00 95.31 72 LEU A C 1
ATOM 543 O O . LEU A 1 72 ? -10.454 -1.329 13.093 1.00 95.31 72 LEU A O 1
ATOM 547 N N . ILE A 1 73 ? -8.767 0.038 12.502 1.00 95.94 73 ILE A N 1
ATOM 548 C CA . ILE A 1 73 ? -8.318 0.357 13.862 1.00 95.94 73 ILE A CA 1
ATOM 549 C C . ILE A 1 73 ? -9.434 1.064 14.628 1.00 95.94 73 ILE A C 1
ATOM 551 O O . ILE A 1 73 ? -9.733 0.676 15.755 1.00 95.94 73 ILE A O 1
ATOM 555 N N . SER A 1 74 ? -10.086 2.060 14.023 1.00 96.69 74 SER A N 1
ATOM 556 C CA . SER A 1 74 ? -11.207 2.777 14.634 1.00 96.69 74 SER A CA 1
ATOM 557 C C . SER A 1 74 ? -12.381 1.838 14.918 1.00 96.69 74 SER A C 1
ATOM 559 O O . SER A 1 74 ? -12.855 1.784 16.050 1.00 96.69 74 SER A O 1
ATOM 561 N N . THR A 1 75 ? -12.779 1.015 13.944 1.00 95.62 75 THR A N 1
ATOM 562 C CA . THR A 1 75 ? -13.877 0.046 14.103 1.00 95.62 75 THR A CA 1
ATOM 563 C C . THR A 1 75 ? -13.565 -0.993 15.179 1.00 95.62 75 THR A C 1
ATOM 565 O O . THR A 1 75 ? -14.417 -1.316 16.007 1.00 95.62 75 THR A O 1
ATOM 568 N N . PHE A 1 76 ? -12.339 -1.526 15.192 1.00 95.62 76 PHE A N 1
ATOM 569 C CA . PHE A 1 76 ? -11.885 -2.460 16.219 1.00 95.62 76 PHE A CA 1
ATOM 570 C C . PHE A 1 76 ? -11.887 -1.785 17.593 1.00 95.62 76 PHE A C 1
ATOM 572 O O . PHE A 1 76 ? -12.396 -2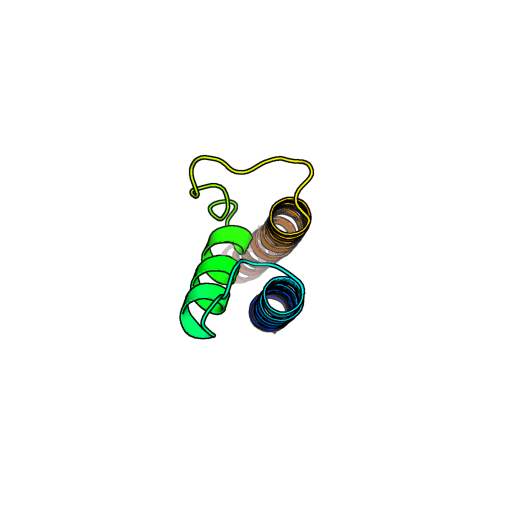.344 18.561 1.00 95.62 76 PHE A O 1
ATOM 579 N N . THR A 1 77 ? -11.393 -0.551 17.671 1.00 96.69 77 THR A N 1
ATOM 580 C CA . THR A 1 77 ? -11.341 0.205 18.923 1.00 96.69 77 THR A CA 1
ATOM 581 C C . THR A 1 77 ? -12.741 0.457 19.484 1.00 96.69 77 THR A C 1
ATOM 583 O O . THR A 1 77 ? -12.989 0.146 20.648 1.00 96.69 77 THR A O 1
ATOM 586 N N . GLN A 1 78 ? -13.676 0.909 18.645 1.00 95.62 78 GLN A N 1
ATOM 587 C CA . GLN A 1 78 ? -15.084 1.100 19.006 1.00 95.62 78 GLN A CA 1
ATOM 588 C C . GLN A 1 78 ? -15.726 -0.200 19.484 1.00 95.62 78 GLN A C 1
ATOM 590 O O . GLN A 1 78 ? -16.374 -0.238 20.528 1.00 95.62 78 GLN A O 1
ATOM 595 N N . ARG A 1 79 ? -15.514 -1.297 18.750 1.00 95.25 79 ARG A N 1
ATOM 596 C CA . ARG A 1 79 ? -16.154 -2.581 19.047 1.00 95.25 79 ARG A CA 1
ATOM 597 C C . ARG A 1 79 ? -15.644 -3.232 20.331 1.00 95.25 79 ARG A C 1
ATOM 599 O O . ARG A 1 79 ? -16.439 -3.845 21.037 1.00 95.25 79 ARG A O 1
ATOM 606 N N . PHE A 1 80 ? -14.344 -3.151 20.612 1.00 94.50 80 PHE A N 1
ATOM 607 C CA . PHE A 1 80 ? -13.734 -3.857 21.745 1.00 94.50 80 PHE A CA 1
ATOM 608 C C . PHE A 1 80 ? -13.569 -2.992 22.993 1.00 94.50 80 PHE A C 1
ATOM 610 O O . PHE A 1 80 ? -13.597 -3.526 24.099 1.00 94.50 80 PHE A O 1
ATOM 617 N N . PHE A 1 81 ? -13.418 -1.675 22.838 1.00 93.81 81 PHE A N 1
ATOM 618 C CA . PHE A 1 81 ? -13.174 -0.764 23.958 1.00 93.81 81 PHE A CA 1
ATOM 619 C C . PHE A 1 81 ? -14.297 0.254 24.184 1.00 93.81 81 PHE A C 1
ATOM 621 O O . PHE A 1 81 ? -14.208 1.014 25.145 1.00 93.81 81 PHE A O 1
ATOM 628 N N . GLY A 1 82 ? -15.338 0.279 23.339 1.00 82.56 82 GLY A N 1
ATOM 629 C CA . GLY A 1 82 ? -16.486 1.183 23.494 1.00 82.56 82 GLY A CA 1
ATOM 630 C C . GLY A 1 82 ? -16.125 2.670 23.407 1.00 82.56 82 GLY A C 1
ATOM 631 O O . GLY A 1 82 ? -16.818 3.493 23.999 1.00 82.56 82 GLY A O 1
ATOM 632 N N . LYS A 1 83 ? -15.013 2.993 22.738 1.00 65.00 83 LYS A N 1
ATOM 633 C CA . LYS A 1 83 ? -14.483 4.349 22.542 1.00 65.00 83 LYS A CA 1
ATOM 634 C C . LYS A 1 83 ? -14.825 4.884 21.168 1.00 65.00 83 LYS A C 1
ATOM 636 O O . LYS A 1 83 ? -14.659 4.095 20.216 1.00 65.00 83 LYS A O 1
#

Foldseek 3Di:
DLVVCLLVVQLVVVCVLCVVDPHHDDSVNSSVLLVCLLCVRNPPDPPDDPPDPSNVSSPVNVVSSVVVVVVVVVVCCCVPVVD

Secondary structure (DSSP, 8-state)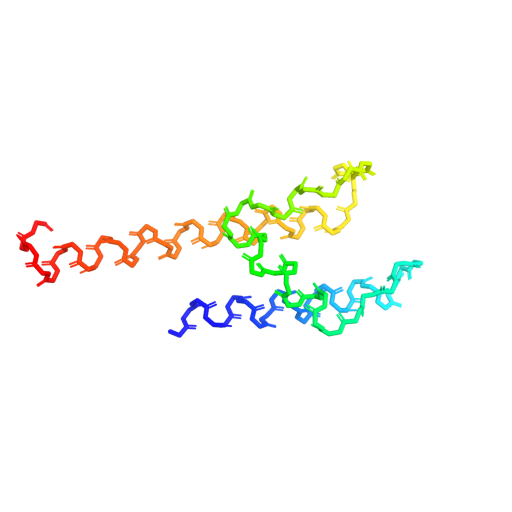:
-HHHHHHHHHHHHHHHHHHTSS-PPPHHHHHHHHHHHHTT-GGGSTT--TTSHHHHHHHHHHHHHHHHHHHHHHHHHHHHH--